Protein AF-A0AAU9MUU0-F1 (afdb_monomer)

Foldseek 3Di:
DWPDWDWDQDPVVRDIDTDTDDPDQVVTDDDPDPDPVDDDDDPDPDDDDDDDCPVDDDDDWDWDQDPVRDTDID

Mean predicted aligned error: 5.16 Å

Sequence (74 aa):
MIEKVKHTQEEYIGSNIFEIVGTNVQSTYITCLVDQIATLGIKLLFLVIIVNNIMKYFTFEIQVLDDKNVRQLF

InterPro domains:
  IPR007714 CFA20 domain [PF05018] (4-72)
  IPR040441 Cilia- and flagella-associated protein 20/CFAP20DC [PTHR12458] (5-74)

Secondary structure (DSSP, 8-state):
--SEEEEEEETTTTEEEEEEE-S-GGGS---S-SSSS-------S---------SS------EEE-TTS-EEE-

Nearest PDB structures (foldseek):
  7odt-assembly1_a  TM=2.506E-01  e=5.045E+00  Homo sapiens

Organism: NCBI:txid75947

Radius of gyration: 15.14 Å; Cα contacts (8 Å, |Δi|>4): 69; chains: 1; bounding box: 38×24×35 Å

Structure (mmCIF, N/CA/C/O backbone):
data_AF-A0AAU9MUU0-F1
#
_entry.id   AF-A0AA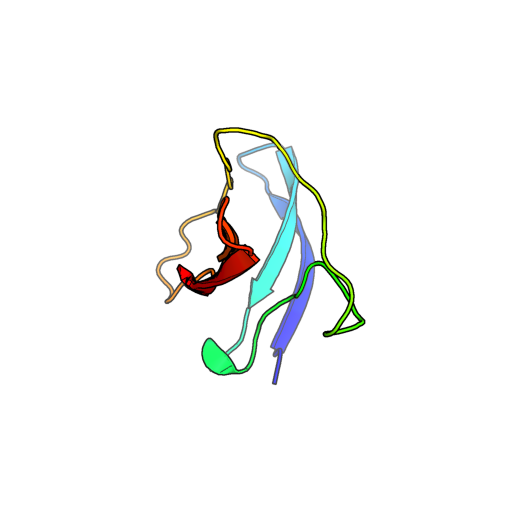U9MUU0-F1
#
loop_
_atom_site.group_PDB
_atom_site.id
_atom_site.type_symbol
_atom_site.label_atom_id
_atom_site.label_alt_id
_atom_site.label_comp_id
_atom_site.label_asym_id
_atom_site.label_entity_id
_atom_site.label_seq_id
_atom_site.pdbx_PDB_ins_code
_atom_site.Cartn_x
_atom_site.Cartn_y
_atom_site.Cartn_z
_atom_site.occupancy
_atom_site.B_iso_or_equiv
_atom_site.auth_seq_id
_atom_site.auth_comp_id
_atom_site.auth_asym_id
_atom_site.auth_atom_id
_atom_site.pdbx_PDB_model_num
ATOM 1 N N . MET A 1 1 ? 2.501 -11.833 11.303 1.00 48.50 1 MET A N 1
ATOM 2 C CA . MET A 1 1 ? 1.262 -12.645 11.324 1.00 48.50 1 MET A CA 1
ATOM 3 C C . MET A 1 1 ? 0.117 -11.661 11.219 1.00 48.50 1 MET A C 1
ATOM 5 O O . MET A 1 1 ? 0.056 -10.766 12.052 1.00 48.50 1 MET A O 1
ATOM 9 N N . ILE A 1 2 ? -0.703 -11.744 10.168 1.00 61.38 2 ILE A N 1
ATOM 10 C CA . ILE A 1 2 ? -1.819 -10.808 10.003 1.00 61.38 2 ILE A CA 1
ATOM 11 C C . ILE A 1 2 ? -2.898 -11.177 11.019 1.00 61.38 2 ILE A C 1
ATOM 13 O O . ILE A 1 2 ? -3.395 -12.299 11.004 1.00 61.38 2 ILE A O 1
ATOM 17 N N . GLU A 1 3 ? -3.231 -10.251 11.913 1.00 68.06 3 GLU A N 1
ATOM 18 C CA . GLU A 1 3 ? -4.229 -10.487 12.962 1.00 68.06 3 GLU A CA 1
ATOM 19 C C . GLU A 1 3 ? -5.650 -10.298 12.431 1.00 68.06 3 GLU A C 1
ATOM 21 O O . GLU A 1 3 ? -6.586 -10.938 12.909 1.00 68.06 3 GLU A O 1
ATOM 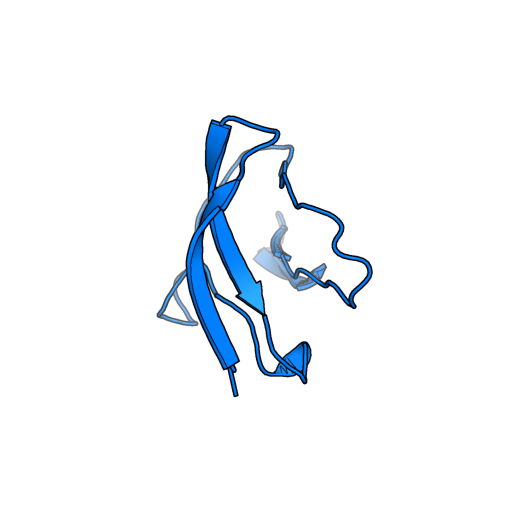26 N N . LYS A 1 4 ? -5.823 -9.421 11.432 1.00 74.88 4 LYS A N 1
ATOM 27 C CA . LYS A 1 4 ? -7.139 -9.060 10.907 1.00 74.88 4 LYS A CA 1
ATOM 28 C C . LYS A 1 4 ? -7.059 -8.655 9.432 1.00 74.88 4 LYS A C 1
ATOM 30 O O . LYS A 1 4 ? -6.455 -7.636 9.107 1.00 74.88 4 LYS A O 1
ATOM 35 N N . VAL A 1 5 ? -7.708 -9.435 8.565 1.00 89.56 5 VAL A N 1
ATOM 36 C CA . VAL A 1 5 ? -8.081 -9.048 7.193 1.00 89.56 5 VAL A CA 1
ATOM 37 C C . VAL A 1 5 ? -9.589 -9.163 7.099 1.00 89.56 5 VAL A C 1
ATOM 39 O O . VAL A 1 5 ? -10.126 -10.254 7.292 1.00 89.56 5 VAL A O 1
ATOM 42 N N . LYS A 1 6 ? -10.292 -8.061 6.840 1.00 90.12 6 LYS A N 1
ATOM 43 C CA . LYS A 1 6 ? -11.748 -8.118 6.675 1.00 90.12 6 LYS A CA 1
ATOM 44 C C . LYS A 1 6 ? -12.305 -6.974 5.840 1.00 90.12 6 LYS A C 1
ATOM 46 O O . LYS A 1 6 ? -11.778 -5.865 5.836 1.00 90.12 6 LYS A O 1
ATOM 51 N N . HIS A 1 7 ? -13.450 -7.235 5.224 1.00 90.69 7 HIS A N 1
ATOM 52 C CA . HIS A 1 7 ? -14.335 -6.186 4.732 1.00 90.69 7 HIS A CA 1
ATOM 53 C C . HIS A 1 7 ? -15.177 -5.654 5.897 1.00 90.69 7 HIS A C 1
ATOM 55 O O . HIS A 1 7 ? -15.691 -6.436 6.696 1.00 90.69 7 HIS A O 1
ATOM 61 N N . THR A 1 8 ? -15.278 -4.336 6.048 1.00 90.06 8 THR A N 1
ATOM 62 C CA . THR A 1 8 ? -16.090 -3.678 7.090 1.00 90.06 8 THR A CA 1
ATOM 63 C C . THR A 1 8 ? -16.808 -2.482 6.496 1.00 90.06 8 THR A C 1
ATOM 65 O O . THR A 1 8 ? -16.276 -1.847 5.596 1.00 90.06 8 THR A O 1
ATOM 68 N N . GLN A 1 9 ? -18.004 -2.176 6.983 1.00 91.31 9 GLN A N 1
ATOM 69 C CA . GLN A 1 9 ? -18.728 -0.976 6.586 1.00 91.31 9 GLN A CA 1
ATOM 70 C C . GLN A 1 9 ? -18.214 0.215 7.405 1.00 91.31 9 GLN A C 1
ATOM 72 O O . GLN A 1 9 ? -18.225 0.162 8.632 1.00 91.31 9 GLN A O 1
ATOM 77 N N . GLU A 1 10 ? -17.733 1.259 6.733 1.00 88.81 10 GLU A N 1
ATOM 78 C CA . GLU A 1 10 ? -17.324 2.513 7.367 1.00 88.81 10 GLU A CA 1
ATOM 79 C C . GLU A 1 10 ? -18.524 3.461 7.424 1.00 88.81 10 GLU A C 1
ATOM 81 O O . GLU A 1 10 ? -19.058 3.851 6.384 1.00 88.81 10 GLU A O 1
ATOM 86 N N . GLU A 1 11 ? -18.959 3.821 8.632 1.00 87.31 11 GLU A N 1
ATOM 87 C CA . GLU A 1 11 ? -20.193 4.585 8.854 1.00 87.31 11 GLU A CA 1
ATOM 88 C C . GLU A 1 11 ? -20.085 6.024 8.344 1.00 87.31 11 GLU A C 1
ATOM 90 O O . GLU A 1 11 ? -21.050 6.544 7.789 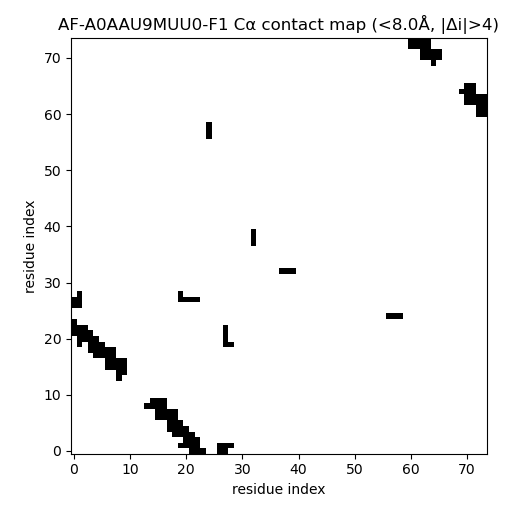1.00 87.31 11 GLU A O 1
ATOM 95 N N . TYR A 1 12 ? -18.907 6.650 8.457 1.00 87.56 12 TYR A N 1
ATOM 96 C CA . TYR A 1 12 ? -18.718 8.036 8.018 1.00 87.56 12 TYR A CA 1
ATOM 97 C C . TYR A 1 12 ? -18.824 8.201 6.492 1.00 87.56 12 TYR A C 1
ATOM 99 O O . TYR A 1 12 ? -19.353 9.197 6.004 1.00 87.56 12 TYR A O 1
ATOM 107 N N . ILE A 1 13 ? -18.332 7.220 5.728 1.00 89.69 13 ILE A N 1
ATOM 108 C CA . ILE A 1 13 ? -18.332 7.237 4.252 1.00 89.69 13 ILE A CA 1
ATOM 109 C C . ILE A 1 13 ? -19.538 6.456 3.694 1.00 89.69 13 ILE A C 1
ATOM 111 O O . ILE A 1 13 ? -19.875 6.5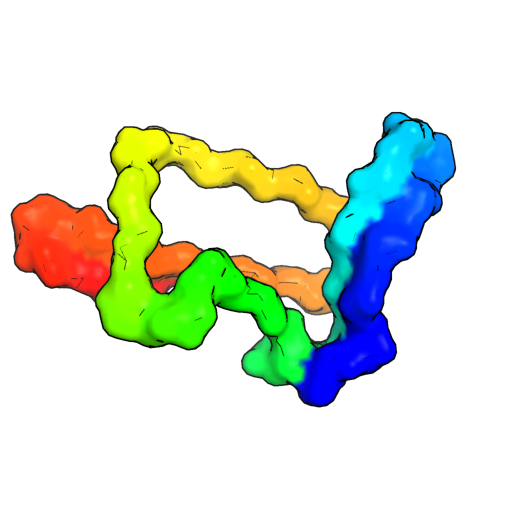68 2.516 1.00 89.69 13 ILE A O 1
ATOM 115 N N . GLY A 1 14 ? -20.195 5.637 4.521 1.00 88.50 14 GLY A N 1
ATOM 116 C CA . GLY A 1 14 ? -21.289 4.756 4.110 1.00 88.50 14 GLY A CA 1
ATOM 117 C C . GLY A 1 14 ? -20.860 3.677 3.110 1.00 88.50 14 GLY A C 1
ATOM 118 O O . GLY A 1 14 ? -21.684 3.197 2.337 1.00 88.50 14 GLY A O 1
ATOM 119 N N . SER A 1 15 ? -19.573 3.324 3.077 1.00 91.25 15 SER A N 1
ATOM 120 C CA . SER A 1 15 ? -18.984 2.419 2.081 1.00 91.25 15 SER A CA 1
ATOM 121 C C . SER A 1 15 ? -18.203 1.288 2.739 1.00 91.25 15 SER A C 1
ATOM 123 O O . SER A 1 15 ? -17.714 1.420 3.860 1.00 91.25 15 SER A O 1
ATOM 125 N N . ASN A 1 16 ? -18.054 0.169 2.028 1.00 92.06 16 ASN A N 1
ATOM 126 C CA . ASN A 1 16 ? -17.221 -0.932 2.497 1.00 92.06 16 ASN A CA 1
ATOM 127 C C . ASN A 1 16 ? -15.739 -0.590 2.336 1.00 92.06 16 ASN A C 1
ATOM 129 O O . ASN A 1 16 ? -15.281 -0.253 1.246 1.00 92.06 16 ASN A O 1
ATOM 133 N N . ILE A 1 17 ? -14.992 -0.745 3.420 1.00 92.38 17 ILE A N 1
ATOM 134 C CA . ILE A 1 17 ? -13.541 -0.634 3.470 1.00 92.38 17 ILE A CA 1
ATOM 135 C C . ILE A 1 17 ? 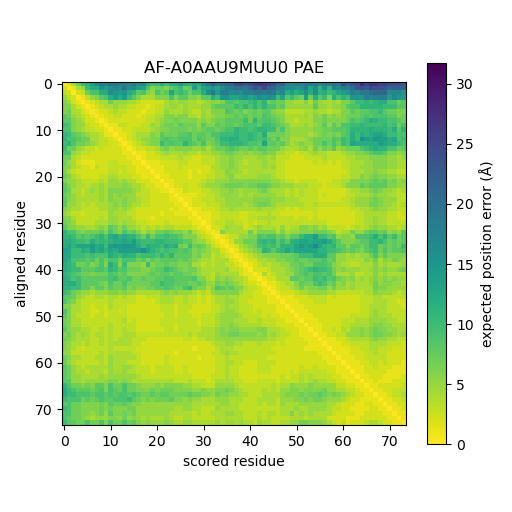-12.906 -2.018 3.589 1.00 92.38 17 ILE A C 1
ATOM 137 O O . ILE A 1 17 ? -13.508 -2.968 4.103 1.00 92.38 17 ILE A O 1
ATOM 141 N N . PHE A 1 18 ? -11.668 -2.123 3.116 1.00 93.44 18 PHE A N 1
ATOM 142 C CA . PHE A 1 18 ? -10.830 -3.298 3.311 1.00 93.44 18 PHE A CA 1
ATOM 143 C C . PHE A 1 18 ? -9.815 -3.001 4.416 1.00 93.44 18 PHE A C 1
ATOM 145 O O . PHE A 1 18 ? -8.916 -2.182 4.238 1.00 93.44 18 PHE A O 1
ATOM 152 N N . GLU A 1 19 ? -9.999 -3.623 5.579 1.00 91.75 19 GLU A N 1
ATOM 153 C CA . GLU A 1 19 ? -9.170 -3.396 6.763 1.00 91.75 19 GLU A CA 1
ATOM 154 C C . GLU A 1 19 ? -8.103 -4.493 6.873 1.00 91.75 19 GLU A C 1
ATOM 156 O O . GLU A 1 19 ? -8.433 -5.680 6.959 1.00 91.75 19 GLU A O 1
ATOM 161 N N . ILE A 1 20 ? -6.833 -4.078 6.921 1.00 93.06 20 ILE A N 1
ATOM 162 C CA . ILE A 1 20 ? -5.674 -4.933 7.200 1.00 93.06 20 ILE A CA 1
ATOM 163 C C . ILE A 1 20 ? -4.957 -4.361 8.420 1.00 93.06 20 ILE A C 1
ATOM 165 O O . ILE A 1 20 ? -4.455 -3.239 8.380 1.00 93.06 20 ILE A O 1
ATOM 169 N N . VAL A 1 21 ? -4.912 -5.122 9.511 1.00 92.56 21 VAL A N 1
ATOM 170 C CA . VAL A 1 21 ? -4.249 -4.712 10.754 1.00 92.56 21 VAL A CA 1
ATOM 171 C C . VAL A 1 21 ? -3.454 -5.883 11.321 1.00 92.56 21 VAL A C 1
ATOM 173 O O . VAL A 1 21 ? -3.918 -7.024 11.359 1.00 92.56 21 VAL A O 1
ATOM 176 N N . GLY A 1 22 ? -2.250 -5.580 11.791 1.00 91.62 22 GLY A N 1
ATOM 177 C CA . GLY A 1 22 ? -1.398 -6.507 12.520 1.00 91.62 22 GLY A CA 1
ATOM 178 C C . GLY A 1 22 ? -0.438 -5.753 13.431 1.00 91.62 22 GLY A C 1
ATOM 179 O O . GLY A 1 22 ? -0.275 -4.537 13.320 1.00 91.62 22 GLY A O 1
ATOM 180 N N . THR A 1 23 ? 0.194 -6.482 14.342 1.00 90.44 23 THR A N 1
ATOM 181 C CA . THR A 1 23 ? 1.155 -5.946 15.316 1.00 90.44 23 THR A CA 1
ATOM 182 C C . THR A 1 23 ? 2.491 -5.546 14.691 1.00 90.44 23 THR A C 1
ATOM 184 O O . THR A 1 23 ? 3.088 -4.562 15.117 1.00 90.44 23 THR A O 1
ATOM 187 N N . ASN A 1 24 ? 2.958 -6.274 13.670 1.00 90.75 24 ASN A N 1
ATOM 188 C CA . ASN A 1 24 ? 4.206 -5.976 12.963 1.00 90.75 24 ASN A CA 1
ATOM 189 C C . ASN A 1 24 ? 3.942 -5.633 11.489 1.00 90.75 24 ASN A C 1
ATOM 191 O O . ASN A 1 24 ? 3.585 -6.517 10.700 1.00 90.75 24 ASN A O 1
ATOM 195 N N . VAL A 1 25 ? 4.189 -4.366 11.136 1.00 90.88 25 VAL A N 1
ATOM 196 C CA . VAL A 1 25 ? 4.022 -3.791 9.790 1.00 90.88 25 VAL A CA 1
ATOM 197 C C . VAL A 1 25 ? 4.822 -4.553 8.728 1.00 90.88 25 VAL A C 1
ATOM 199 O O . VAL A 1 25 ? 4.288 -4.849 7.666 1.00 90.88 25 VAL A O 1
ATOM 202 N N . GLN A 1 26 ? 6.051 -4.988 9.029 1.00 90.44 26 GLN A N 1
ATOM 203 C CA . GLN A 1 26 ? 6.915 -5.693 8.066 1.00 90.44 26 GLN A CA 1
ATOM 204 C C . GLN A 1 26 ? 6.393 -7.082 7.671 1.00 90.44 26 GLN A C 1
ATOM 206 O O . GLN A 1 26 ? 6.797 -7.638 6.656 1.00 90.44 26 GLN A O 1
ATOM 211 N N . SER A 1 27 ? 5.513 -7.671 8.485 1.00 91.06 27 SER A N 1
ATOM 212 C CA . SER A 1 27 ? 4.968 -9.020 8.263 1.00 91.06 27 SER A CA 1
ATOM 213 C C . SER A 1 27 ? 3.476 -9.028 7.919 1.00 91.06 27 SER A C 1
ATOM 215 O O . SER A 1 27 ? 2.866 -10.097 7.868 1.00 91.06 27 SER A O 1
ATOM 217 N N . THR A 1 28 ? 2.879 -7.843 7.763 1.00 93.38 28 THR A N 1
ATOM 218 C CA . THR A 1 28 ? 1.435 -7.650 7.603 1.00 93.38 28 THR A CA 1
ATOM 219 C C . THR A 1 28 ? 1.182 -6.745 6.404 1.00 93.38 28 THR A C 1
ATOM 221 O O . THR A 1 28 ? 0.940 -5.552 6.556 1.00 93.38 28 THR A O 1
ATOM 224 N N . TYR A 1 29 ? 1.252 -7.313 5.204 1.00 92.25 29 TYR A N 1
ATOM 225 C CA . TYR A 1 29 ? 1.058 -6.582 3.955 1.00 92.25 29 TYR A CA 1
ATOM 226 C C . TYR A 1 29 ? 0.317 -7.439 2.927 1.00 92.25 29 TYR A C 1
ATOM 228 O O . TYR A 1 29 ? 0.196 -8.656 3.076 1.00 92.25 29 TYR A O 1
ATOM 236 N N . ILE A 1 30 ? -0.179 -6.784 1.880 1.00 91.75 30 ILE A N 1
ATOM 237 C CA . ILE A 1 30 ? -0.691 -7.428 0.670 1.00 91.75 30 ILE A CA 1
ATOM 238 C C . ILE A 1 30 ? 0.191 -7.028 -0.506 1.00 91.75 30 ILE A C 1
ATOM 240 O O . ILE A 1 30 ? 0.678 -5.901 -0.569 1.00 91.75 30 ILE A O 1
ATOM 244 N N . THR A 1 31 ? 0.382 -7.947 -1.443 1.00 90.19 31 THR A N 1
ATOM 245 C CA . THR A 1 31 ? 1.057 -7.677 -2.713 1.00 90.19 31 THR A CA 1
ATOM 246 C C . THR A 1 31 ? 0.039 -7.734 -3.839 1.00 90.19 31 THR A C 1
ATOM 248 O O . THR A 1 31 ? -0.936 -8.482 -3.780 1.00 90.19 31 THR A O 1
ATOM 251 N N . CYS A 1 32 ? 0.242 -6.922 -4.876 1.00 88.69 32 CYS A N 1
ATOM 252 C CA . CYS A 1 32 ? -0.669 -6.903 -6.018 1.00 88.69 32 CYS A CA 1
ATOM 253 C C . CYS A 1 32 ? -0.602 -8.206 -6.832 1.00 88.69 32 CYS A C 1
ATOM 255 O O . CYS A 1 32 ? -1.621 -8.688 -7.324 1.00 88.69 32 CYS A O 1
ATOM 257 N N . LEU A 1 33 ? 0.592 -8.792 -6.944 1.00 86.44 33 LEU A N 1
ATOM 258 C CA . LEU A 1 33 ? 0.828 -10.044 -7.652 1.00 86.44 33 LEU A CA 1
ATOM 259 C C . LEU A 1 33 ? 1.236 -11.134 -6.662 1.00 86.44 33 LEU A C 1
ATOM 261 O O . LEU A 1 33 ? 1.984 -10.884 -5.715 1.00 86.44 33 LEU A O 1
ATOM 265 N N . VAL A 1 34 ? 0.711 -12.340 -6.889 1.00 78.81 34 VAL A N 1
ATOM 266 C CA . VAL A 1 34 ? 1.042 -13.543 -6.106 1.00 78.81 34 VAL A CA 1
ATOM 267 C C . VAL A 1 34 ? 2.409 -14.094 -6.519 1.00 78.81 34 VAL A C 1
ATOM 269 O O . VAL A 1 34 ? 3.150 -14.602 -5.683 1.00 78.81 34 VAL A O 1
ATOM 272 N N . ASP A 1 35 ? 2.750 -13.965 -7.803 1.00 82.81 35 ASP A N 1
ATOM 273 C CA . ASP A 1 35 ? 4.060 -14.321 -8.338 1.00 82.81 35 ASP A CA 1
ATOM 274 C C . ASP A 1 35 ? 5.012 -13.119 -8.244 1.00 82.81 35 ASP A C 1
ATOM 276 O O . ASP A 1 35 ? 4.711 -12.036 -8.746 1.00 82.81 35 ASP A O 1
ATOM 280 N N . GLN A 1 36 ? 6.168 -13.327 -7.615 1.00 74.56 36 GLN A N 1
ATOM 281 C CA . GLN A 1 36 ? 7.207 -12.311 -7.420 1.00 74.56 36 GLN A CA 1
ATOM 282 C C . GLN A 1 36 ? 7.912 -11.915 -8.725 1.00 74.56 36 GLN A C 1
ATOM 284 O O . GLN A 1 36 ? 8.550 -10.864 -8.792 1.00 74.56 36 GLN A O 1
ATOM 289 N N . ILE A 1 37 ? 7.825 -12.753 -9.761 1.00 77.19 37 ILE A N 1
ATOM 290 C CA . ILE A 1 37 ? 8.463 -12.509 -11.059 1.00 77.19 37 ILE A CA 1
ATOM 291 C C . ILE A 1 37 ? 7.523 -11.724 -11.980 1.00 77.19 37 ILE A C 1
ATOM 293 O O . ILE A 1 37 ? 7.974 -10.915 -12.801 1.00 77.19 37 ILE A O 1
ATOM 297 N N . ALA A 1 38 ? 6.213 -11.926 -11.824 1.00 81.56 38 ALA A N 1
ATOM 298 C CA . ALA A 1 38 ? 5.209 -11.195 -12.574 1.00 81.56 38 ALA A CA 1
ATOM 299 C C . ALA A 1 38 ? 5.300 -9.690 -12.270 1.00 81.56 38 ALA A C 1
ATOM 301 O O . ALA A 1 38 ? 5.586 -9.268 -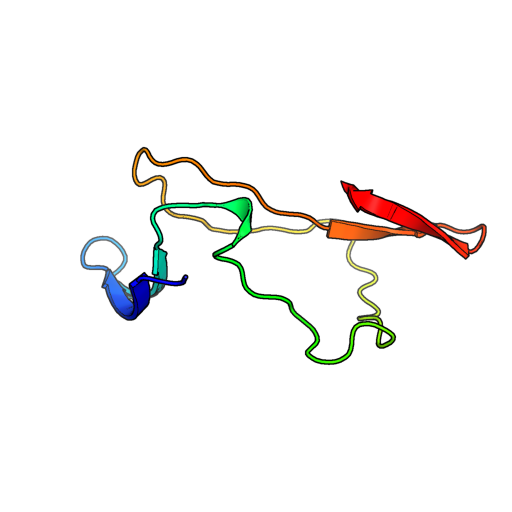11.153 1.00 81.56 38 ALA A O 1
ATOM 302 N N . THR A 1 39 ? 5.074 -8.858 -13.288 1.00 82.88 39 THR A N 1
ATOM 303 C CA . THR A 1 39 ? 5.104 -7.394 -13.154 1.00 82.88 39 THR A CA 1
ATOM 304 C C . THR A 1 39 ? 3.798 -6.809 -13.676 1.00 82.88 39 THR A C 1
ATOM 306 O O . THR A 1 39 ? 3.298 -7.235 -14.717 1.00 82.88 39 THR A O 1
ATOM 309 N N . LEU A 1 40 ? 3.241 -5.830 -12.963 1.00 84.94 40 LEU 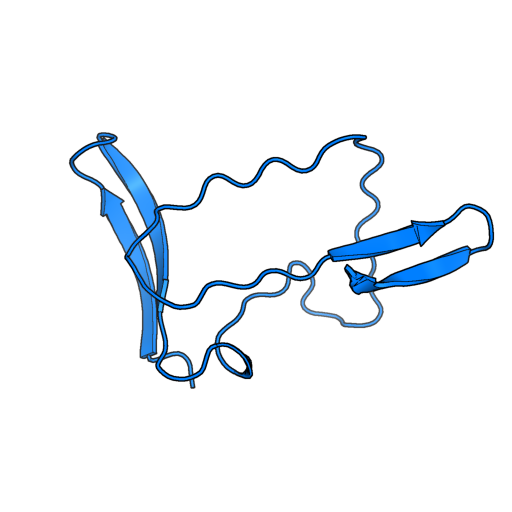A N 1
ATOM 310 C CA . LEU A 1 40 ? 2.033 -5.128 -13.383 1.00 84.94 40 LEU A CA 1
ATOM 311 C C . LEU A 1 40 ? 2.421 -3.891 -14.203 1.00 84.94 40 LEU A C 1
ATOM 313 O O . LEU A 1 40 ? 3.006 -2.947 -13.679 1.00 84.94 40 LEU A O 1
ATOM 317 N N . GLY A 1 41 ? 2.097 -3.893 -15.496 1.00 85.31 41 GLY A N 1
ATOM 318 C CA . GLY A 1 41 ? 2.407 -2.788 -16.405 1.00 85.31 41 GLY A CA 1
ATOM 319 C C . GLY A 1 41 ? 1.393 -1.647 -16.318 1.00 85.31 41 GLY A C 1
ATOM 320 O O . GLY A 1 41 ? 0.475 -1.584 -17.132 1.00 85.31 41 GLY A O 1
ATOM 321 N N . ILE A 1 42 ? 1.557 -0.730 -15.360 1.00 87.69 42 ILE A N 1
ATOM 322 C CA . ILE A 1 42 ? 0.756 0.501 -15.267 1.00 87.69 42 ILE A CA 1
ATOM 323 C C . ILE A 1 42 ? 1.559 1.677 -15.828 1.00 87.69 42 ILE A C 1
ATOM 325 O O . ILE A 1 42 ? 2.651 1.971 -15.358 1.00 87.69 42 ILE A O 1
ATOM 329 N N . LYS A 1 43 ? 0.993 2.387 -16.812 1.00 86.38 43 LYS A N 1
ATOM 330 C CA . LYS A 1 43 ? 1.602 3.582 -17.434 1.00 86.38 43 LYS A CA 1
ATOM 331 C C . LYS A 1 43 ? 1.044 4.907 -16.884 1.00 86.38 43 LYS A C 1
ATOM 333 O O . LYS A 1 43 ? 1.209 5.960 -17.494 1.00 86.38 43 LYS A O 1
ATOM 338 N N . LEU A 1 44 ? 0.311 4.862 -15.774 1.00 88.06 44 LEU A N 1
ATOM 339 C CA . LEU A 1 44 ? -0.289 6.049 -15.166 1.00 88.06 44 LEU A CA 1
ATOM 340 C C . LEU A 1 44 ? 0.782 6.886 -14.458 1.00 88.06 44 LEU A C 1
ATOM 342 O O . LEU A 1 44 ? 1.657 6.347 -13.790 1.00 88.06 44 LEU A O 1
ATOM 346 N N . LEU A 1 45 ? 0.681 8.208 -14.595 1.00 86.50 45 LEU A N 1
ATOM 347 C CA . LEU A 1 45 ? 1.640 9.171 -14.038 1.00 86.50 45 LEU A CA 1
ATOM 348 C C . LEU A 1 45 ? 1.511 9.351 -12.520 1.00 86.50 45 LEU A C 1
ATOM 350 O O . LEU A 1 45 ? 2.451 9.803 -11.875 1.00 86.50 45 LEU A O 1
ATOM 354 N N . PHE A 1 46 ? 0.348 9.019 -11.957 1.00 90.56 46 PHE A N 1
ATOM 355 C CA . PHE A 1 46 ? 0.043 9.230 -10.548 1.00 90.56 46 PHE A CA 1
ATOM 356 C C . PHE A 1 46 ? -0.614 7.989 -9.962 1.00 90.56 46 PHE A C 1
ATOM 358 O O . PHE A 1 46 ? -1.567 7.452 -10.531 1.00 90.56 46 PHE A O 1
ATOM 365 N N . LEU A 1 47 ? -0.123 7.574 -8.798 1.00 91.56 47 LEU A N 1
ATOM 366 C CA . LEU A 1 47 ? -0.771 6.584 -7.954 1.00 91.56 47 LEU A CA 1
ATOM 367 C C . LEU A 1 47 ? -1.491 7.321 -6.824 1.00 91.56 47 LEU A C 1
ATOM 369 O O . LEU A 1 47 ? -0.857 8.003 -6.023 1.00 91.56 47 LEU A O 1
ATOM 373 N N . VAL A 1 48 ? -2.815 7.187 -6.769 1.00 94.25 48 VAL A N 1
ATOM 374 C CA . VAL A 1 48 ? -3.636 7.758 -5.696 1.00 94.25 48 VAL A CA 1
ATOM 375 C C . VAL A 1 48 ? -4.124 6.618 -4.816 1.00 94.25 48 VAL A C 1
ATOM 377 O O . VAL A 1 48 ? -4.853 5.745 -5.281 1.00 94.25 48 VAL A O 1
ATOM 380 N N . ILE A 1 49 ? -3.724 6.632 -3.545 1.00 93.50 49 ILE A N 1
ATOM 381 C CA . ILE A 1 49 ? -4.180 5.676 -2.534 1.00 93.50 49 ILE A CA 1
ATOM 382 C C . ILE A 1 49 ? -5.014 6.442 -1.509 1.00 93.50 49 ILE A C 1
ATOM 384 O O . ILE A 1 49 ? -4.550 7.424 -0.934 1.00 93.50 49 ILE A O 1
ATOM 388 N N . ILE A 1 50 ? -6.246 5.990 -1.279 1.00 92.94 50 ILE A N 1
ATOM 389 C CA . ILE A 1 50 ? -7.118 6.523 -0.230 1.00 92.94 50 ILE A CA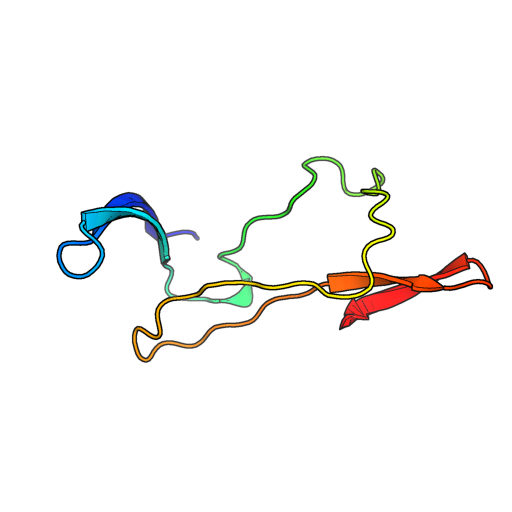 1
ATOM 390 C C . ILE A 1 50 ? -6.991 5.596 0.976 1.00 92.94 50 ILE A C 1
ATOM 392 O O . ILE A 1 50 ? -7.409 4.441 0.919 1.00 92.94 50 ILE A O 1
ATOM 396 N N . VAL A 1 51 ? -6.397 6.096 2.058 1.00 93.75 51 VAL A N 1
ATOM 397 C CA . VAL A 1 51 ? -6.169 5.338 3.296 1.00 93.75 51 VAL A CA 1
ATOM 398 C C . VAL A 1 51 ? -6.776 6.099 4.465 1.00 93.75 51 VAL A C 1
ATOM 400 O O . VAL A 1 51 ? -6.645 7.320 4.549 1.00 93.75 51 VAL A O 1
ATOM 403 N N . ASN A 1 52 ? -7.423 5.381 5.382 1.00 91.62 52 ASN A N 1
ATOM 404 C CA . ASN A 1 52 ? -7.888 5.963 6.635 1.00 91.62 52 ASN A CA 1
ATOM 405 C C . ASN A 1 52 ? -6.736 6.033 7.653 1.00 91.62 52 ASN A C 1
ATOM 407 O O . ASN A 1 52 ? -6.088 5.020 7.927 1.00 91.62 52 ASN A O 1
ATOM 411 N N . ASN A 1 53 ? -6.489 7.207 8.238 1.00 91.44 53 ASN A N 1
ATOM 412 C CA . ASN A 1 53 ? -5.481 7.359 9.285 1.00 91.44 53 ASN A CA 1
ATOM 413 C C . ASN A 1 53 ? -6.046 6.913 10.640 1.00 91.44 53 ASN A C 1
ATOM 415 O O . ASN A 1 53 ? -6.761 7.657 11.307 1.00 91.44 53 ASN A O 1
ATOM 419 N N . ILE A 1 54 ? -5.666 5.710 11.067 1.00 90.88 54 ILE A N 1
ATOM 420 C CA . ILE A 1 54 ? -6.073 5.117 12.351 1.00 90.88 54 ILE A CA 1
ATOM 421 C C . ILE A 1 54 ? -5.025 5.290 13.464 1.00 90.88 54 ILE A C 1
ATOM 423 O O . ILE A 1 54 ? -5.035 4.537 14.436 1.00 90.88 54 ILE A O 1
ATOM 427 N N . MET A 1 55 ? -4.093 6.243 13.318 1.00 93.69 55 MET A N 1
ATOM 428 C CA . MET A 1 55 ? -3.023 6.526 14.290 1.00 93.69 55 MET A CA 1
ATOM 429 C C . MET A 1 55 ? -2.110 5.319 14.584 1.00 93.69 55 MET A C 1
ATOM 431 O O . MET A 1 55 ? -1.635 5.132 15.704 1.00 93.69 55 MET A O 1
ATOM 435 N N . LYS A 1 56 ? -1.853 4.488 13.567 1.00 91.50 56 LYS A N 1
ATOM 436 C CA . LYS A 1 56 ? -0.903 3.363 13.606 1.00 91.50 56 LYS A CA 1
ATOM 437 C C . LYS A 1 56 ? 0.162 3.527 12.526 1.00 91.50 56 LYS A C 1
ATOM 439 O O . LYS A 1 56 ? -0.038 4.266 11.566 1.00 91.50 56 LYS A O 1
ATOM 444 N N . TYR A 1 57 ? 1.278 2.814 12.673 1.00 94.69 57 TYR A N 1
ATOM 445 C CA . TYR A 1 57 ? 2.307 2.764 11.638 1.00 94.69 57 TYR A CA 1
ATOM 446 C C . TYR A 1 57 ? 1.730 2.211 10.335 1.00 94.69 57 TYR A C 1
ATOM 448 O O . TYR A 1 57 ? 1.120 1.142 10.317 1.00 94.69 57 TYR A O 1
ATOM 456 N N . PHE A 1 58 ? 1.949 2.954 9.257 1.00 94.81 58 PHE A N 1
ATOM 457 C CA . PHE A 1 58 ? 1.549 2.603 7.907 1.00 94.81 58 PHE A CA 1
ATOM 458 C C . PHE A 1 58 ? 2.735 2.841 6.978 1.00 94.81 58 PHE A C 1
ATOM 460 O O . PHE A 1 58 ? 3.373 3.892 7.037 1.00 94.81 58 PHE A O 1
ATOM 467 N N . THR A 1 59 ? 3.015 1.863 6.127 1.00 94.62 59 THR A N 1
ATOM 468 C CA . THR A 1 59 ? 4.006 1.951 5.056 1.00 94.62 59 THR A CA 1
ATOM 469 C C . THR A 1 59 ? 3.405 1.339 3.801 1.00 94.62 59 THR A C 1
ATOM 471 O O . THR A 1 59 ? 2.557 0.449 3.877 1.00 94.62 59 THR A O 1
ATOM 474 N N . PHE A 1 60 ? 3.853 1.803 2.644 1.00 95.00 60 PHE A N 1
ATOM 475 C CA . PHE A 1 60 ? 3.572 1.176 1.362 1.00 95.00 60 PHE A CA 1
ATOM 476 C C . PHE A 1 60 ? 4.870 1.144 0.566 1.00 95.00 60 PHE A C 1
ATOM 478 O O . PHE A 1 60 ? 5.749 1.967 0.808 1.00 95.00 60 PHE A O 1
ATOM 485 N N . GLU A 1 61 ? 4.973 0.194 -0.353 1.00 92.75 61 GLU A N 1
ATOM 486 C CA . GLU A 1 61 ? 6.124 0.061 -1.236 1.00 92.75 61 GLU A CA 1
ATOM 487 C C . GLU A 1 61 ? 5.634 -0.009 -2.678 1.00 92.75 61 GLU A C 1
ATOM 489 O O . GLU A 1 61 ? 4.636 -0.678 -2.977 1.00 92.75 61 GLU A O 1
ATOM 494 N N . ILE A 1 62 ? 6.335 0.676 -3.577 1.00 91.81 62 ILE A N 1
ATOM 495 C CA . ILE A 1 62 ? 6.094 0.595 -5.017 1.00 91.81 62 ILE A CA 1
ATOM 496 C C . ILE A 1 62 ? 7.380 0.267 -5.759 1.00 91.81 62 ILE A C 1
ATOM 498 O O . ILE A 1 62 ? 8.440 0.832 -5.504 1.00 91.81 62 ILE A O 1
ATOM 502 N N . GLN A 1 63 ? 7.269 -0.633 -6.732 1.00 90.38 63 GLN A N 1
ATOM 503 C CA . GLN A 1 63 ? 8.357 -0.939 -7.647 1.00 90.38 63 GLN A CA 1
ATOM 504 C C . GLN A 1 63 ? 8.112 -0.235 -8.982 1.00 90.38 63 GLN A C 1
ATOM 506 O O . GLN A 1 63 ? 7.101 -0.480 -9.641 1.00 90.38 63 GLN A O 1
ATOM 511 N N . VAL A 1 64 ? 9.048 0.621 -9.387 1.00 90.75 64 VAL A N 1
ATOM 512 C CA . VAL A 1 64 ? 9.001 1.360 -10.653 1.00 90.75 64 VAL A CA 1
ATOM 513 C C . VAL A 1 64 ? 10.076 0.823 -11.588 1.00 90.75 64 VAL A C 1
ATOM 515 O O . VAL A 1 64 ? 11.222 0.629 -11.183 1.00 90.75 64 VAL A O 1
ATOM 518 N N . LEU A 1 65 ? 9.694 0.570 -12.840 1.00 91.12 65 LEU A N 1
ATOM 519 C CA . LEU A 1 65 ? 10.617 0.239 -13.920 1.00 91.12 65 LEU A CA 1
ATOM 520 C C . LEU A 1 65 ? 10.921 1.512 -14.711 1.00 91.12 65 LEU A C 1
ATOM 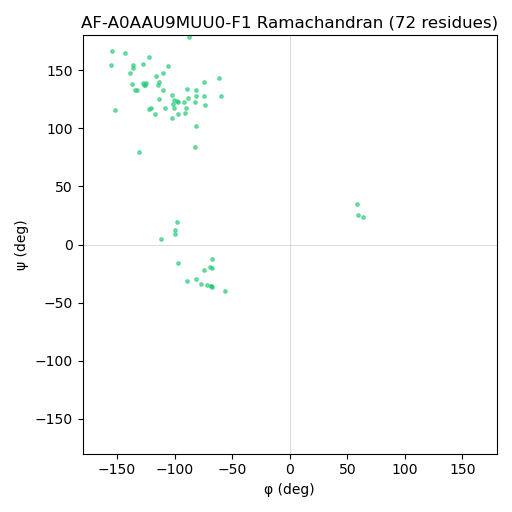522 O O . LEU A 1 65 ? 9.995 2.151 -15.213 1.00 91.12 65 LEU A O 1
ATOM 526 N N . ASP A 1 66 ? 12.196 1.876 -14.808 1.00 88.25 66 ASP A N 1
ATOM 527 C CA . ASP A 1 66 ? 12.628 3.029 -15.597 1.00 88.25 66 ASP A CA 1
ATOM 528 C C . ASP A 1 66 ? 12.900 2.679 -17.073 1.00 88.25 66 ASP A C 1
ATOM 530 O O . ASP A 1 66 ? 12.777 1.534 -17.519 1.00 88.25 66 ASP A O 1
ATOM 534 N N . ASP A 1 67 ? 13.273 3.691 -17.853 1.00 90.44 67 ASP A N 1
ATOM 535 C CA . ASP A 1 67 ? 13.609 3.583 -19.276 1.00 90.44 67 ASP A CA 1
ATOM 536 C C . ASP A 1 67 ? 14.898 2.787 -19.553 1.00 90.44 67 ASP A C 1
ATOM 538 O O . ASP A 1 67 ? 15.151 2.389 -20.692 1.00 90.44 67 ASP A O 1
ATOM 542 N N . LYS A 1 68 ? 15.693 2.502 -18.518 1.00 94.25 68 LYS A N 1
ATOM 543 C CA . LYS A 1 68 ? 16.909 1.680 -18.574 1.00 94.25 68 LYS A CA 1
ATOM 544 C C . LYS A 1 68 ? 16.668 0.248 -18.100 1.00 94.25 68 LYS A C 1
ATOM 546 O O . LYS A 1 68 ? 17.626 -0.513 -17.963 1.00 94.25 68 LYS A O 1
ATOM 551 N N . ASN A 1 69 ? 15.408 -0.139 -17.887 1.00 88.75 69 ASN A N 1
ATOM 552 C CA . ASN A 1 69 ? 15.001 -1.422 -17.313 1.00 88.75 69 ASN A CA 1
ATOM 553 C C . ASN A 1 69 ? 15.550 -1.674 -15.897 1.00 88.75 69 ASN A C 1
ATOM 555 O O . ASN A 1 69 ? 15.675 -2.826 -15.473 1.00 88.75 69 ASN A O 1
ATOM 559 N N . VAL A 1 70 ? 15.863 -0.618 -15.147 1.00 92.19 70 VAL A N 1
ATOM 560 C CA . VAL A 1 70 ? 16.243 -0.725 -13.739 1.00 92.19 70 VAL A CA 1
ATOM 561 C C . VAL A 1 70 ? 14.984 -0.646 -12.884 1.00 92.19 70 VAL A C 1
ATOM 563 O O . VAL A 1 70 ? 14.105 0.190 -13.092 1.00 92.19 70 VAL A O 1
ATOM 566 N N . ARG A 1 71 ? 14.891 -1.556 -11.912 1.00 90.50 71 ARG A N 1
ATOM 567 C CA . ARG A 1 71 ? 13.804 -1.601 -10.933 1.00 90.50 71 ARG A CA 1
ATOM 568 C C . ARG A 1 71 ? 14.208 -0.802 -9.699 1.00 90.50 71 ARG A C 1
ATOM 570 O O . ARG A 1 71 ? 15.211 -1.125 -9.067 1.00 90.50 71 ARG A O 1
ATOM 577 N N . GLN A 1 72 ? 13.415 0.201 -9.347 1.00 90.62 72 GLN A N 1
ATOM 578 C CA . GLN A 1 72 ? 13.608 1.029 -8.157 1.00 90.62 72 GLN A CA 1
ATOM 579 C C . GLN A 1 72 ? 12.445 0.807 -7.186 1.00 90.62 72 GLN A C 1
ATOM 581 O O . GLN A 1 72 ? 11.299 0.709 -7.624 1.00 90.62 72 GLN A O 1
ATOM 586 N N . LEU A 1 73 ? 12.749 0.688 -5.892 1.00 92.19 73 LEU A N 1
ATOM 587 C CA . LEU A 1 73 ? 11.764 0.558 -4.817 1.00 92.19 73 LEU A CA 1
ATOM 588 C C . LEU A 1 73 ? 11.631 1.913 -4.115 1.00 92.19 73 LEU A C 1
ATOM 590 O O . LEU A 1 73 ? 12.650 2.489 -3.729 1.00 92.19 73 LEU A O 1
ATOM 594 N N . PHE A 1 74 ? 10.401 2.394 -3.970 1.00 90.69 74 PHE A N 1
ATOM 595 C CA . PHE A 1 74 ? 10.059 3.612 -3.233 1.00 90.69 74 PHE A CA 1
ATOM 596 C C . PHE A 1 74 ? 9.075 3.308 -2.113 1.00 90.69 74 PHE A C 1
ATOM 598 O O . PHE A 1 74 ? 8.253 2.378 -2.304 1.00 90.69 74 PHE A O 1
#

Solvent-accessible surface area (backbone atoms only — not comparable to full-atom values): 5380 Å² total; per-residue (Å²): 97,67,75,41,78,45,79,44,77,38,77,92,78,72,41,80,41,82,48,78,48,44,91,46,65,94,57,41,79,86,71,97,58,92,51,89,84,64,78,84,91,74,88,71,94,70,90,86,82,92,78,86,88,79,88,65,92,80,86,82,79,46,81,44,75,51,98,84,73,48,80,46,82,83

pLDDT: mean 88.47, std 7.51, range [48.5, 95.0]